Protein AF-A0A7W0YBL4-F1 (afdb_monomer)

Sequence (113 aa):
MSRVAGFVFVFCLTICSALGQTAVKLPEQEQKEKQKKAVAKEQEQIAQQANAEIRGNAAFDDKTLRSQLKEQLTFIAQNGLTAARGDDAAFFLELYYKKRGYAKVEVRYTIVS

Secondary structure (DSSP, 8-state):
--------------------------HHHHHHHHHHHHHHHHHHHHHHHSS----S-SSS-HHHHHHHTHHHHHHHHHH---HHHHHHHHHHHHHHHHTTT-TT---------

Foldseek 3Di:
DDDDDDPPDPPDDDDDPPPDPPPPQDPVNVVVVVVVVVVLVVLLVQLVVAPDDDPPPPPDDPSVLSSQCSVLRSCCSVPNDDPVSQVVSQVSSQVVVVVVVVVVDGGDDDDDD

Radius of gyration: 26.53 Å; Cα contacts (8 Å, |Δi|>4): 64; chains: 1; bounding box: 64×63×49 Å

Solvent-accessible surface area (backbone atoms only — not comparable to full-atom values): 7284 Å² total; per-residue (Å²): 141,82,87,86,82,81,84,84,77,85,83,76,87,79,89,75,79,77,66,73,82,76,70,76,73,50,71,67,56,55,51,51,52,52,51,53,50,51,53,53,52,51,33,38,53,44,15,70,67,33,99,73,86,89,77,90,58,85,90,50,60,69,67,62,52,28,58,74,39,13,70,51,34,29,48,31,68,76,72,52,87,46,71,70,59,49,53,51,45,29,50,56,52,35,52,56,42,35,78,72,70,42,75,85,64,79,58,84,87,80,91,83,131

Structure (mmCIF, N/CA/C/O backbone):
data_AF-A0A7W0YBL4-F1
#
_entry.id   AF-A0A7W0YBL4-F1
#
loop_
_atom_site.group_PDB
_atom_site.id
_atom_site.type_symbol
_atom_site.label_atom_id
_atom_site.label_alt_id
_atom_site.label_comp_id
_atom_site.label_asym_id
_atom_site.label_entity_id
_atom_site.label_seq_id
_atom_site.pdbx_PDB_ins_code
_atom_site.Cartn_x
_atom_site.Cartn_y
_atom_site.Cartn_z
_atom_site.occupancy
_atom_site.B_iso_or_equiv
_atom_site.auth_seq_id
_atom_site.auth_comp_id
_atom_site.auth_asym_id
_atom_site.auth_atom_id
_atom_site.pdbx_PDB_model_num
ATOM 1 N N . MET A 1 1 ? 51.346 -45.604 34.270 1.00 45.47 1 MET A N 1
ATOM 2 C CA . MET A 1 1 ? 50.682 -44.354 33.839 1.00 45.47 1 MET A CA 1
ATOM 3 C C . MET A 1 1 ? 49.456 -44.741 33.021 1.00 45.47 1 MET A C 1
ATOM 5 O O . MET A 1 1 ? 49.556 -44.900 31.813 1.00 45.47 1 MET A O 1
ATOM 9 N N . SER A 1 2 ? 48.332 -45.002 33.695 1.00 38.03 2 SER A N 1
ATOM 10 C CA . SER A 1 2 ? 47.095 -45.477 33.059 1.00 38.03 2 SER A CA 1
ATOM 11 C C . SER A 1 2 ? 46.132 -44.315 32.866 1.00 38.03 2 SER A C 1
ATOM 13 O O . SER A 1 2 ? 45.743 -43.667 33.834 1.00 38.03 2 SER A O 1
ATOM 15 N N . ARG A 1 3 ? 45.751 -44.049 31.615 1.00 49.16 3 ARG A N 1
ATOM 16 C CA . ARG A 1 3 ? 44.708 -43.082 31.260 1.00 49.16 3 ARG A CA 1
ATOM 17 C C . ARG A 1 3 ? 43.369 -43.818 31.287 1.00 49.16 3 ARG A C 1
ATOM 19 O O . ARG A 1 3 ? 43.032 -44.503 30.330 1.00 49.16 3 ARG A O 1
ATOM 26 N N . VAL A 1 4 ? 42.637 -43.711 32.392 1.00 45.19 4 VAL A N 1
ATOM 27 C CA . VAL A 1 4 ? 41.223 -44.106 32.463 1.00 45.19 4 VAL A 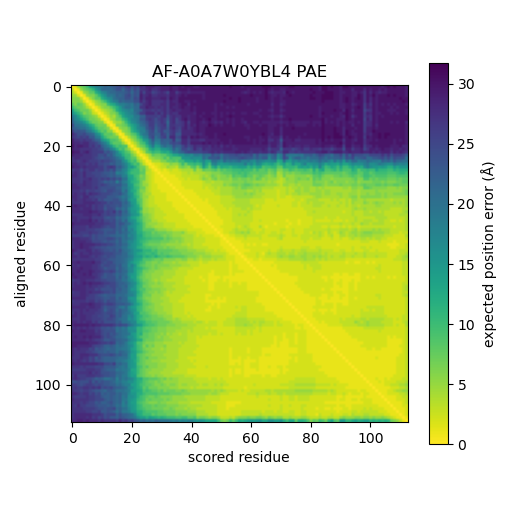CA 1
ATOM 28 C C . VAL A 1 4 ? 40.409 -42.856 32.147 1.00 45.19 4 VAL A C 1
ATOM 30 O O . VAL A 1 4 ? 40.307 -41.954 32.971 1.00 45.19 4 VAL A O 1
ATOM 33 N N . ALA A 1 5 ? 39.892 -42.772 30.925 1.00 52.00 5 ALA A N 1
ATOM 34 C CA . ALA A 1 5 ? 38.943 -41.749 30.508 1.00 52.00 5 ALA A CA 1
ATOM 35 C C . ALA A 1 5 ? 37.690 -42.464 30.005 1.00 52.00 5 ALA A C 1
ATOM 37 O O . ALA A 1 5 ? 37.739 -43.193 29.019 1.00 52.00 5 ALA A O 1
ATOM 38 N N . GLY A 1 6 ? 36.587 -42.291 30.724 1.00 39.41 6 GLY A N 1
ATOM 39 C CA . GLY A 1 6 ? 35.312 -42.914 30.393 1.00 39.41 6 GLY A CA 1
ATOM 40 C C . GLY A 1 6 ? 34.323 -42.799 31.542 1.00 39.41 6 GLY A C 1
ATOM 41 O O . GLY A 1 6 ? 33.793 -43.804 32.000 1.00 39.41 6 GLY A O 1
ATOM 42 N N . PHE A 1 7 ? 34.125 -41.586 32.063 1.00 46.59 7 PHE A N 1
ATOM 43 C CA . PHE A 1 7 ? 33.063 -41.330 33.031 1.00 46.59 7 PHE A CA 1
ATOM 44 C C . PHE A 1 7 ? 31.742 -41.244 32.258 1.00 46.59 7 PHE A C 1
ATOM 46 O O . PHE A 1 7 ? 31.436 -40.240 31.618 1.00 46.59 7 PHE A O 1
ATOM 53 N N . VAL A 1 8 ? 30.992 -42.342 32.266 1.00 49.41 8 VAL A N 1
ATOM 54 C CA . VAL A 1 8 ? 29.590 -42.379 31.851 1.00 49.41 8 VAL A CA 1
ATOM 55 C C . VAL A 1 8 ? 28.805 -41.559 32.873 1.00 49.41 8 VAL A C 1
ATOM 57 O O . VAL A 1 8 ? 28.596 -42.010 33.995 1.00 49.41 8 VAL A O 1
ATOM 60 N N . PHE A 1 9 ? 28.389 -40.347 32.505 1.00 46.53 9 PHE A N 1
ATOM 61 C CA . PHE A 1 9 ? 27.430 -39.571 33.290 1.00 46.53 9 PHE A CA 1
ATOM 62 C C . PHE A 1 9 ? 26.092 -39.555 32.554 1.00 46.53 9 PHE A C 1
ATOM 64 O O . PHE A 1 9 ? 25.790 -38.679 31.748 1.00 46.53 9 PHE A O 1
ATOM 71 N N . VAL A 1 10 ? 25.304 -40.599 32.809 1.00 52.84 10 VAL A N 1
ATOM 72 C CA . VAL A 1 10 ? 23.872 -40.619 32.520 1.00 52.84 10 VAL A CA 1
ATOM 73 C C . VAL A 1 10 ? 23.215 -39.652 33.502 1.00 52.84 10 VAL A C 1
ATOM 75 O O . VAL A 1 10 ? 23.072 -39.974 34.678 1.00 52.84 10 VAL A O 1
ATOM 78 N N . PHE A 1 11 ? 22.821 -38.468 33.030 1.00 45.72 11 PHE A N 1
ATOM 79 C CA . PHE A 1 11 ? 21.900 -37.601 33.763 1.00 45.72 11 PHE A CA 1
ATOM 80 C C . PHE A 1 11 ? 20.501 -37.771 33.172 1.00 45.72 11 PHE A C 1
ATOM 82 O O . PHE A 1 11 ? 20.097 -37.111 32.217 1.00 45.72 11 PHE A O 1
ATOM 89 N N . CYS A 1 12 ? 19.801 -38.762 33.715 1.00 46.25 12 CYS A N 1
ATOM 90 C CA . CYS A 1 12 ? 18.371 -38.947 33.547 1.00 46.25 12 CYS A CA 1
ATOM 91 C C . CYS A 1 12 ? 17.625 -37.972 34.475 1.00 46.25 12 CYS A C 1
ATOM 93 O O . CYS A 1 12 ? 18.078 -37.725 35.589 1.00 46.25 12 CYS A O 1
ATOM 95 N N . LEU A 1 13 ? 16.456 -37.510 34.015 1.00 50.66 13 LEU A N 1
ATOM 96 C CA . LEU A 1 13 ? 15.417 -36.754 34.731 1.00 50.66 13 LEU A CA 1
ATOM 97 C C . LEU A 1 13 ? 15.725 -35.290 35.084 1.00 50.66 13 LEU A C 1
ATOM 99 O O . LEU A 1 13 ? 16.255 -34.980 36.143 1.00 50.66 13 LEU A O 1
ATOM 103 N N . THR A 1 14 ? 15.137 -34.361 34.327 1.00 53.94 14 THR A N 1
ATOM 104 C CA . THR A 1 14 ? 13.846 -33.795 34.764 1.00 53.94 14 THR A CA 1
ATOM 105 C C . THR A 1 14 ? 13.138 -33.069 33.625 1.00 53.94 14 THR A C 1
ATOM 107 O O . THR A 1 14 ? 13.613 -32.097 33.048 1.00 53.94 14 THR A O 1
ATOM 110 N N . ILE A 1 15 ? 11.956 -33.588 33.320 1.00 53.31 15 ILE A N 1
ATOM 111 C CA . ILE A 1 15 ? 10.906 -32.943 32.551 1.00 53.31 15 ILE A CA 1
ATOM 112 C C . ILE A 1 15 ? 10.524 -31.665 33.301 1.00 53.31 15 ILE A C 1
ATOM 114 O O . ILE A 1 15 ? 10.023 -31.737 34.418 1.00 53.31 15 ILE A O 1
ATOM 118 N N . CYS A 1 16 ? 10.706 -30.508 32.679 1.00 43.69 16 CYS A N 1
ATOM 119 C CA . CYS A 1 16 ? 9.839 -29.375 32.952 1.00 43.69 16 CYS A CA 1
ATOM 120 C C . CYS A 1 16 ? 9.249 -28.947 31.617 1.00 43.69 16 CYS A C 1
ATOM 122 O O . CYS A 1 16 ? 9.721 -28.038 30.937 1.00 43.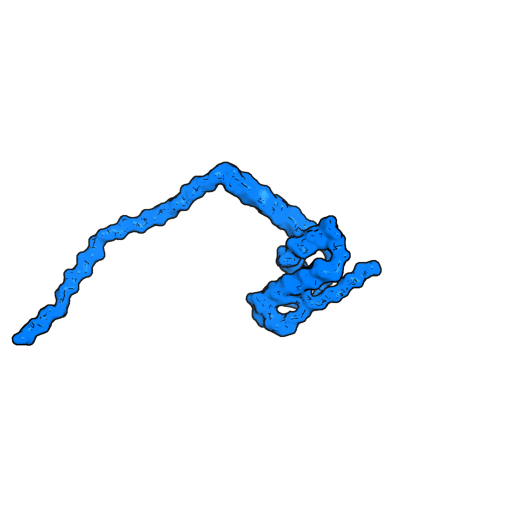69 16 CYS A O 1
ATOM 124 N N . SER A 1 17 ? 8.226 -29.696 31.211 1.00 45.06 17 SER A N 1
ATOM 125 C CA . SER A 1 17 ? 7.194 -29.189 30.331 1.00 45.06 17 SER A CA 1
ATOM 126 C C . SER A 1 17 ? 6.695 -27.890 30.955 1.00 45.06 17 SER A C 1
ATOM 128 O O . SER A 1 17 ? 5.902 -27.914 31.894 1.00 45.06 17 SER A O 1
ATOM 130 N N . ALA A 1 18 ? 7.139 -26.749 30.433 1.00 46.59 18 ALA A N 1
ATOM 131 C CA . ALA A 1 18 ? 6.333 -25.545 30.500 1.00 46.59 18 ALA A CA 1
ATOM 132 C C . ALA A 1 18 ? 5.107 -25.818 29.619 1.00 46.59 18 ALA A C 1
ATOM 134 O O . ALA A 1 18 ? 5.039 -25.419 28.457 1.00 46.59 18 ALA A O 1
ATOM 135 N N . LEU A 1 19 ? 4.181 -26.615 30.168 1.00 44.88 19 LEU A N 1
ATOM 136 C CA . LEU A 1 19 ? 2.797 -26.671 29.747 1.00 44.88 19 LEU A CA 1
ATOM 137 C C . LEU A 1 19 ? 2.385 -25.224 29.563 1.00 44.88 19 LEU A C 1
ATOM 139 O O . LEU A 1 19 ? 2.557 -24.410 30.476 1.00 44.88 19 LEU A O 1
ATOM 143 N N . GLY A 1 20 ? 1.978 -24.921 28.332 1.00 47.53 20 GLY A N 1
ATOM 144 C CA . GLY A 1 20 ? 1.671 -23.579 27.900 1.00 47.53 20 GLY A CA 1
ATOM 145 C C . GLY A 1 20 ? 0.895 -22.868 28.989 1.00 47.53 20 GLY A C 1
ATOM 146 O O . GLY A 1 20 ? -0.117 -23.374 29.477 1.00 47.53 20 GLY A O 1
ATOM 147 N N . GLN A 1 21 ? 1.393 -21.697 29.374 1.00 44.28 21 GLN A N 1
ATOM 148 C CA . GLN A 1 21 ? 0.559 -20.705 30.014 1.00 44.28 21 GLN A CA 1
ATOM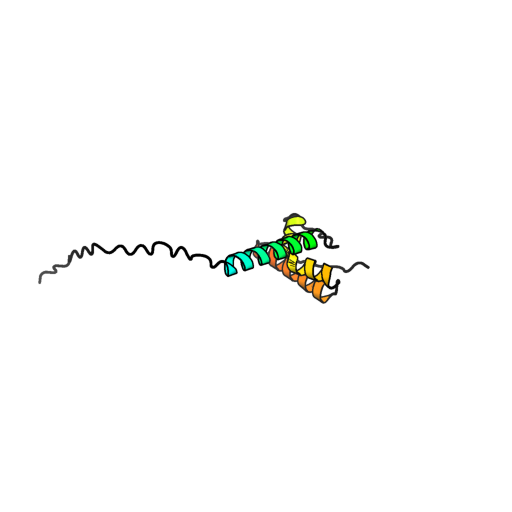 149 C C . GLN A 1 21 ? -0.598 -20.476 29.042 1.00 44.28 21 GLN A C 1
ATOM 151 O O . GLN A 1 21 ? -0.485 -19.710 28.085 1.00 44.28 21 GLN A O 1
ATOM 156 N N . THR A 1 22 ? -1.703 -21.194 29.228 1.00 55.59 22 THR A N 1
ATOM 157 C CA . THR A 1 22 ? -2.983 -20.830 28.647 1.00 55.59 22 THR A CA 1
ATOM 158 C C . THR A 1 22 ? -3.360 -19.550 29.363 1.00 55.59 22 THR A C 1
ATOM 160 O O . THR A 1 22 ? -4.042 -19.569 30.385 1.00 55.59 22 THR A O 1
ATOM 163 N N . ALA A 1 23 ? -2.786 -18.444 28.887 1.00 55.97 23 ALA A N 1
ATOM 164 C CA . ALA A 1 23 ? -3.092 -17.108 29.334 1.00 55.97 23 ALA A CA 1
ATOM 165 C C . ALA A 1 23 ? -4.601 -16.951 29.163 1.00 55.97 23 ALA A C 1
ATOM 167 O O . ALA A 1 23 ? -5.103 -16.873 28.039 1.00 55.97 23 ALA A O 1
ATOM 168 N N . VAL A 1 24 ? -5.324 -17.000 30.281 1.00 62.03 24 VAL A N 1
ATOM 169 C CA . VAL A 1 24 ? -6.746 -16.684 30.331 1.00 62.03 24 VAL A CA 1
ATOM 170 C C . VAL A 1 24 ? -6.843 -15.248 29.834 1.00 62.03 24 VAL A C 1
ATOM 172 O O . VAL A 1 24 ? -6.456 -14.318 30.540 1.00 62.03 24 VAL A O 1
ATOM 175 N N . LYS A 1 25 ? -7.247 -15.070 28.570 1.00 61.09 25 LYS A N 1
ATOM 176 C CA . LYS A 1 25 ? -7.414 -13.742 27.978 1.00 61.09 25 LYS A CA 1
ATOM 177 C C . LYS A 1 25 ? -8.428 -13.000 28.833 1.00 61.09 25 LYS A C 1
ATOM 179 O O . LYS A 1 25 ? -9.574 -13.430 28.944 1.00 61.09 25 LYS A O 1
ATOM 184 N N . LEU A 1 26 ? -7.988 -11.912 29.456 1.00 74.56 26 LEU A N 1
ATOM 185 C CA . LEU A 1 26 ? -8.853 -11.088 30.288 1.00 74.56 26 LEU A CA 1
ATOM 186 C C . LEU A 1 26 ? -10.000 -10.553 29.404 1.00 74.56 26 LEU A C 1
ATOM 188 O O . LEU A 1 26 ? -9.720 -10.148 28.271 1.00 74.56 26 LEU A O 1
ATOM 192 N N . PRO A 1 27 ? -11.262 -10.510 29.872 1.00 77.88 27 PRO A N 1
ATOM 193 C CA . PRO A 1 27 ? -12.397 -10.049 29.063 1.00 77.88 27 PRO A CA 1
ATOM 194 C C . PRO A 1 27 ? -12.161 -8.690 28.379 1.00 77.88 27 PRO A C 1
ATOM 196 O O . PRO A 1 27 ? -12.571 -8.479 27.239 1.00 77.88 27 PRO A O 1
ATOM 199 N N . GLU A 1 28 ? -11.412 -7.793 29.026 1.00 83.31 28 GLU A N 1
ATOM 200 C CA . GLU A 1 28 ? -10.997 -6.502 28.465 1.00 83.31 28 GLU A CA 1
ATOM 201 C C . GLU A 1 28 ? -10.068 -6.637 27.241 1.00 83.31 28 GLU A C 1
ATOM 203 O O . GLU A 1 28 ? -10.202 -5.902 26.261 1.00 83.31 28 GLU A O 1
ATOM 208 N N . GLN A 1 29 ? -9.134 -7.594 27.256 1.00 81.88 29 GLN A N 1
ATOM 209 C CA . GLN A 1 29 ? -8.246 -7.855 26.120 1.00 81.88 29 GLN A CA 1
ATOM 210 C C . GLN A 1 29 ? -9.037 -8.397 24.930 1.00 81.88 29 GLN A C 1
ATOM 212 O O . GLN A 1 29 ? -8.818 -7.969 23.800 1.00 81.88 29 GLN A O 1
ATOM 217 N N . GLU A 1 30 ? -9.995 -9.293 25.168 1.00 82.81 30 GLU A N 1
ATOM 218 C CA . GLU A 1 30 ? -10.858 -9.809 24.105 1.00 82.81 30 GLU A CA 1
ATOM 219 C C . GLU A 1 30 ? -11.689 -8.692 23.456 1.00 82.81 30 GLU A C 1
ATOM 221 O O . GLU A 1 30 ? -11.789 -8.621 22.229 1.00 82.81 30 GLU A O 1
ATOM 226 N N . GLN A 1 31 ? -12.241 -7.784 24.262 1.00 85.88 31 GLN A N 1
ATOM 227 C CA . GLN A 1 31 ? -12.985 -6.626 23.768 1.00 85.88 31 GLN A CA 1
ATOM 228 C C . GLN A 1 31 ? -12.103 -5.673 22.951 1.00 85.88 31 GLN A C 1
ATOM 230 O O . GLN A 1 31 ? -12.493 -5.288 21.848 1.00 85.88 31 GLN A O 1
ATOM 235 N N . LYS A 1 32 ? -10.896 -5.346 23.431 1.00 89.69 32 LYS A N 1
ATOM 236 C CA . LYS A 1 32 ? -9.927 -4.519 22.689 1.00 89.69 32 LYS A CA 1
ATOM 237 C C . LYS A 1 32 ? -9.562 -5.140 21.342 1.00 89.69 32 LYS A C 1
ATOM 239 O O . LYS A 1 32 ? -9.537 -4.448 20.329 1.00 89.69 32 LYS A O 1
ATOM 244 N N . GLU A 1 33 ? -9.330 -6.448 21.300 1.00 90.62 33 GLU A N 1
ATOM 245 C CA . GLU A 1 33 ? -9.034 -7.156 20.052 1.00 90.62 33 GLU A CA 1
ATOM 246 C C . GLU A 1 33 ? -10.223 -7.146 19.081 1.00 90.62 33 GLU A C 1
ATOM 248 O O . GLU A 1 33 ? -10.037 -6.947 17.880 1.00 90.62 33 GLU A O 1
ATOM 253 N N . LYS A 1 34 ? -11.458 -7.301 19.577 1.00 90.88 34 LYS A N 1
ATOM 254 C CA . LYS A 1 34 ? -12.672 -7.171 18.751 1.00 90.88 34 LYS A CA 1
ATOM 255 C C . LYS A 1 34 ? -12.806 -5.767 18.158 1.00 90.88 34 LYS A C 1
ATOM 257 O O . LYS A 1 34 ? -13.064 -5.648 16.963 1.00 90.88 34 LYS A O 1
ATOM 262 N N . GLN A 1 35 ? -12.574 -4.726 18.957 1.00 91.12 35 GLN A N 1
ATOM 263 C CA . GLN A 1 35 ? -12.621 -3.335 18.496 1.00 91.12 35 GLN A CA 1
ATOM 264 C C . GLN A 1 35 ? -11.557 -3.058 17.429 1.00 91.12 35 GLN A C 1
ATOM 266 O O . GLN A 1 35 ? -11.889 -2.576 16.351 1.00 91.12 35 GLN A O 1
ATOM 271 N N . LYS A 1 36 ? -10.297 -3.449 17.667 1.00 91.94 36 LYS A N 1
ATOM 272 C CA . LYS A 1 36 ? -9.216 -3.301 16.674 1.00 91.94 36 LYS A CA 1
ATOM 273 C C . LYS A 1 36 ? -9.551 -3.989 15.352 1.00 91.94 36 LYS A C 1
ATOM 275 O O . LYS A 1 36 ? -9.309 -3.428 14.289 1.00 91.94 36 LYS A O 1
ATOM 280 N N . LYS A 1 37 ? -10.121 -5.196 15.405 1.00 92.25 37 LYS A N 1
ATOM 281 C CA . LYS A 1 37 ? -10.540 -5.935 14.205 1.00 92.25 37 LYS A CA 1
ATOM 282 C C . LYS A 1 37 ? -11.672 -5.236 13.459 1.00 92.25 37 LYS A C 1
ATOM 284 O O . LYS A 1 37 ? -11.651 -5.225 12.232 1.00 92.25 37 LYS A O 1
ATOM 289 N N . ALA A 1 38 ? -12.641 -4.670 14.178 1.00 93.00 38 ALA A N 1
ATOM 290 C CA . ALA A 1 38 ? -13.727 -3.907 13.573 1.00 93.00 38 ALA A CA 1
ATOM 291 C C . ALA A 1 38 ? -13.189 -2.665 12.850 1.00 93.00 38 ALA A C 1
ATOM 293 O O . ALA A 1 38 ? -13.462 -2.499 11.665 1.00 93.00 38 ALA A O 1
ATOM 294 N N . VAL A 1 39 ? -12.329 -1.887 13.517 1.00 91.31 39 VAL A N 1
ATOM 295 C CA . VAL A 1 39 ? -11.670 -0.710 12.926 1.00 91.31 39 VAL A CA 1
ATOM 296 C C . VAL A 1 39 ? -10.841 -1.102 11.704 1.00 91.31 39 VAL A C 1
ATOM 298 O O . VAL A 1 39 ? -10.975 -0.496 10.648 1.00 91.31 39 VAL A O 1
ATOM 301 N N . ALA A 1 40 ? -10.033 -2.160 11.796 1.00 92.25 40 ALA A N 1
ATOM 302 C CA . ALA A 1 40 ? -9.227 -2.620 10.668 1.00 92.25 40 ALA A CA 1
ATOM 303 C C . ALA A 1 40 ? -10.083 -3.068 9.472 1.00 92.25 40 ALA A C 1
ATOM 305 O O . ALA A 1 40 ? -9.679 -2.872 8.329 1.00 92.25 40 ALA A O 1
ATOM 306 N N . LYS A 1 41 ? -11.254 -3.671 9.719 1.00 93.62 41 LYS A N 1
ATOM 307 C CA . LYS A 1 41 ? -12.195 -4.074 8.666 1.00 93.62 41 LYS A CA 1
ATOM 308 C C . LYS A 1 41 ? -12.854 -2.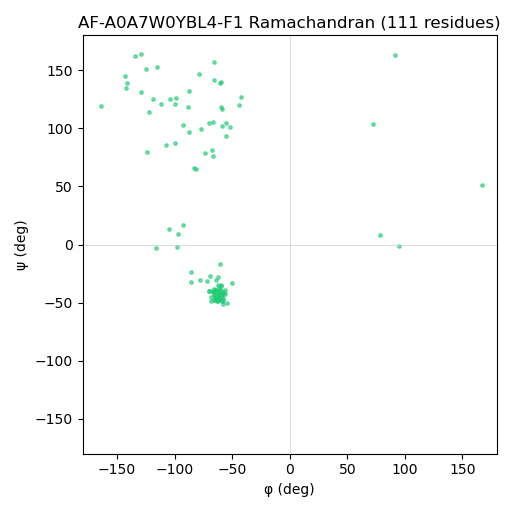864 8.008 1.00 93.62 41 LYS A C 1
ATOM 310 O O . LYS A 1 41 ? -13.031 -2.866 6.796 1.00 93.62 41 LYS A O 1
ATOM 315 N N . GLU A 1 42 ? -13.214 -1.856 8.789 1.00 93.62 42 GLU A N 1
ATOM 316 C CA . GLU A 1 42 ? -13.769 -0.605 8.272 1.00 93.62 42 GLU A CA 1
ATOM 317 C C . GLU A 1 42 ? -12.737 0.146 7.421 1.00 93.62 42 GLU A C 1
ATOM 319 O O . GLU A 1 42 ? -13.021 0.494 6.279 1.00 93.62 42 GLU A O 1
ATOM 324 N N . GLN A 1 43 ? -11.505 0.290 7.918 1.00 93.50 43 GLN A N 1
ATOM 325 C CA . GLN A 1 43 ? -10.388 0.870 7.163 1.00 93.50 43 GLN A CA 1
ATOM 326 C C . GLN A 1 43 ? -10.128 0.115 5.857 1.00 93.50 43 GLN A C 1
ATOM 328 O O . GLN A 1 43 ? -9.924 0.720 4.810 1.00 93.50 43 GLN A O 1
ATOM 333 N N . GLU A 1 44 ? -10.178 -1.217 5.893 1.00 93.88 44 GLU A N 1
ATOM 334 C CA . GLU A 1 44 ? -10.062 -2.035 4.690 1.00 93.88 44 GLU A CA 1
ATOM 335 C C . GLU A 1 44 ? -11.161 -1.679 3.680 1.00 93.88 44 GLU A C 1
ATOM 337 O O . GLU A 1 44 ? -10.868 -1.408 2.523 1.00 93.88 44 GLU A O 1
ATOM 342 N N . GLN A 1 45 ? -12.423 -1.607 4.108 1.00 95.06 45 GLN A N 1
ATOM 343 C CA . GLN A 1 45 ? -13.536 -1.253 3.222 1.00 95.06 45 GLN A CA 1
ATOM 344 C C . GLN A 1 45 ? -13.382 0.147 2.617 1.00 95.06 45 GLN A C 1
ATOM 346 O O . GLN A 1 45 ? -13.567 0.304 1.410 1.00 95.06 45 GLN A O 1
ATOM 351 N N . ILE A 1 46 ? -13.000 1.136 3.428 1.00 94.31 46 ILE A N 1
ATOM 352 C CA . ILE A 1 46 ? -12.771 2.510 2.964 1.00 94.31 46 ILE A CA 1
ATOM 353 C C . ILE A 1 46 ? -11.633 2.540 1.941 1.00 94.31 46 ILE A C 1
ATOM 355 O O . ILE A 1 46 ? -11.784 3.121 0.871 1.00 94.31 46 ILE A O 1
ATOM 359 N N . ALA A 1 47 ? -10.514 1.871 2.221 1.00 94.31 47 ALA A N 1
ATOM 360 C CA . ALA A 1 47 ? -9.375 1.814 1.312 1.00 94.31 47 ALA A CA 1
ATOM 361 C C . ALA A 1 47 ? -9.717 1.163 -0.036 1.00 94.31 47 ALA A C 1
ATOM 363 O O . ALA A 1 47 ? -9.288 1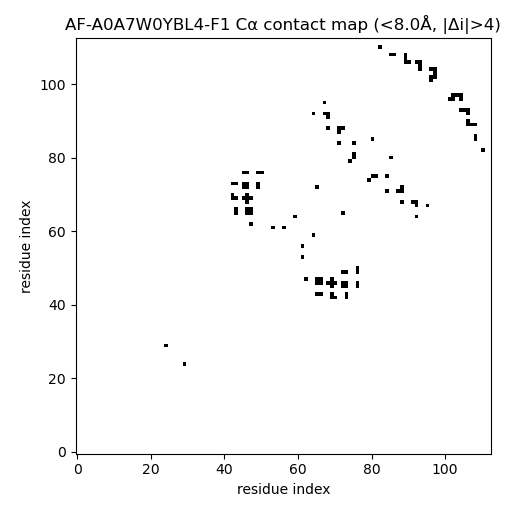.641 -1.091 1.00 94.31 47 ALA A O 1
ATOM 364 N N . GLN A 1 48 ? -10.533 0.105 -0.019 1.00 95.25 48 GLN A N 1
ATOM 365 C CA . GLN A 1 48 ? -11.009 -0.544 -1.243 1.00 95.25 48 GLN A CA 1
ATOM 366 C C . GLN A 1 48 ? -11.882 0.390 -2.097 1.00 95.25 48 GLN A C 1
ATOM 368 O O . GLN A 1 48 ? -11.87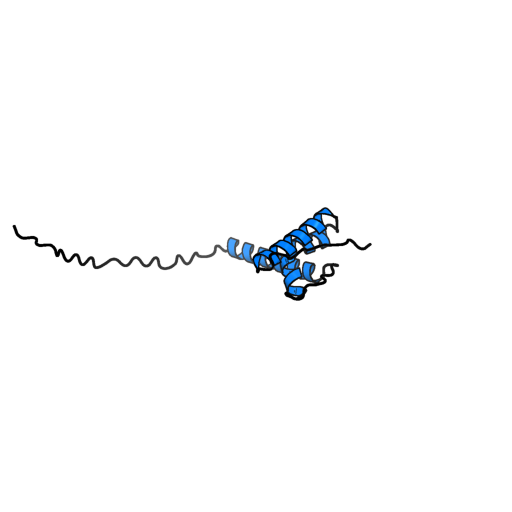3 0.281 -3.318 1.00 95.25 48 GLN A O 1
ATOM 373 N N . GLN A 1 49 ? -12.601 1.325 -1.471 1.00 93.75 49 GLN A N 1
ATOM 374 C CA . GLN A 1 49 ? -13.494 2.280 -2.140 1.00 93.75 49 GLN A CA 1
ATOM 375 C C . GLN A 1 49 ? -12.860 3.661 -2.372 1.00 93.75 49 GLN A C 1
ATOM 377 O O . GLN A 1 49 ? -13.498 4.535 -2.958 1.00 93.75 49 GLN A O 1
ATOM 382 N N . ALA A 1 50 ? -11.622 3.879 -1.922 1.00 92.69 50 ALA A N 1
ATOM 383 C CA . ALA A 1 50 ? -10.949 5.163 -2.051 1.00 92.69 50 ALA A CA 1
ATOM 384 C C . ALA A 1 50 ? -10.805 5.570 -3.527 1.00 92.69 50 ALA A C 1
ATOM 386 O O . ALA A 1 50 ? -10.476 4.741 -4.384 1.00 92.69 50 ALA A O 1
ATOM 387 N N . ASN A 1 51 ? -11.007 6.861 -3.808 1.00 92.44 51 ASN A N 1
ATOM 388 C CA . ASN A 1 51 ? -10.825 7.446 -5.134 1.00 92.44 51 ASN A CA 1
ATOM 389 C C . ASN A 1 51 ? -9.323 7.559 -5.458 1.00 92.44 51 ASN A C 1
ATOM 391 O O . ASN A 1 51 ? -8.694 8.597 -5.286 1.00 92.44 51 ASN A O 1
ATOM 395 N N . ALA A 1 52 ? -8.742 6.429 -5.838 1.00 92.31 52 ALA A N 1
ATOM 396 C CA . ALA A 1 52 ? -7.363 6.273 -6.268 1.00 92.31 52 ALA A CA 1
ATOM 397 C C . ALA A 1 52 ? -7.341 5.237 -7.391 1.00 92.31 52 ALA A C 1
ATOM 399 O O . ALA A 1 52 ? -8.112 4.281 -7.353 1.00 92.31 52 ALA A O 1
ATOM 400 N N . GLU A 1 53 ? -6.467 5.399 -8.377 1.00 95.00 53 GLU A N 1
ATOM 401 C CA . GLU A 1 53 ? -6.279 4.425 -9.450 1.00 95.00 53 GLU A CA 1
ATOM 402 C C . GLU A 1 53 ? -4.841 3.911 -9.408 1.00 95.00 53 GLU A C 1
ATOM 404 O O . GLU A 1 53 ? -3.894 4.698 -9.448 1.00 95.00 53 GLU A O 1
ATOM 409 N N . ILE A 1 54 ? -4.669 2.590 -9.329 1.00 96.38 54 ILE A N 1
ATOM 410 C CA . ILE A 1 54 ? -3.352 1.955 -9.389 1.00 96.38 54 ILE A CA 1
ATOM 411 C C . ILE A 1 54 ? -3.138 1.441 -10.811 1.00 96.38 54 ILE A C 1
ATOM 413 O O . ILE A 1 54 ? -3.966 0.715 -11.357 1.00 96.38 54 ILE A O 1
ATOM 417 N N . ARG A 1 55 ? -2.018 1.837 -11.423 1.00 96.31 55 ARG A N 1
ATOM 418 C CA . ARG A 1 55 ? -1.630 1.444 -12.784 1.00 96.31 55 ARG A CA 1
ATOM 419 C C . ARG A 1 55 ? -0.241 0.809 -12.781 1.00 96.31 55 ARG A C 1
ATOM 421 O O . ARG A 1 55 ? 0.604 1.152 -11.960 1.00 96.31 55 ARG A O 1
ATOM 428 N N . GLY A 1 56 ? 0.010 -0.095 -13.731 1.00 95.81 56 GLY A N 1
ATOM 429 C CA . GLY A 1 56 ? 1.312 -0.766 -13.893 1.00 95.81 56 GLY A CA 1
ATOM 430 C C . GLY A 1 56 ? 1.573 -1.919 -12.912 1.00 95.81 56 GLY A C 1
ATOM 431 O O . GLY A 1 56 ? 2.669 -2.475 -12.884 1.00 95.81 56 GLY A O 1
ATOM 432 N N . ASN A 1 57 ? 0.574 -2.316 -12.126 1.00 95.94 57 ASN A N 1
ATOM 433 C CA . ASN A 1 57 ? 0.654 -3.367 -11.115 1.00 95.94 57 ASN A CA 1
ATOM 434 C C . ASN A 1 57 ? 0.476 -4.784 -11.697 1.00 95.94 57 ASN A C 1
ATOM 436 O O . ASN A 1 57 ? -0.481 -5.484 -11.390 1.00 95.94 57 ASN A O 1
ATOM 440 N N . ALA A 1 58 ? 1.417 -5.244 -12.524 1.00 94.25 58 ALA A N 1
ATOM 441 C CA . ALA A 1 58 ? 1.343 -6.592 -13.108 1.00 94.25 58 ALA A CA 1
ATOM 442 C C . ALA A 1 58 ? 1.559 -7.727 -12.082 1.00 94.25 58 ALA A C 1
ATOM 444 O O . ALA A 1 58 ? 1.074 -8.838 -12.272 1.00 94.25 58 ALA A O 1
ATOM 445 N N . ALA A 1 59 ? 2.304 -7.459 -11.005 1.00 96.25 59 ALA A N 1
ATOM 446 C CA . ALA A 1 59 ? 2.694 -8.472 -10.021 1.00 96.25 59 ALA A CA 1
ATOM 447 C C . ALA A 1 59 ? 1.650 -8.723 -8.919 1.00 96.25 59 ALA A C 1
ATOM 449 O O . ALA A 1 59 ? 1.669 -9.782 -8.294 1.00 96.25 59 ALA A O 1
ATOM 450 N N . PHE A 1 60 ? 0.777 -7.750 -8.650 1.00 97.56 60 PHE A N 1
ATOM 451 C CA . PHE A 1 60 ? -0.226 -7.819 -7.588 1.00 97.56 60 PHE A CA 1
ATOM 452 C C . PHE A 1 60 ? -1.525 -7.180 -8.064 1.00 97.56 60 PHE A C 1
ATOM 454 O O . PHE A 1 60 ? -1.509 -6.112 -8.677 1.00 97.56 60 PHE A O 1
ATOM 461 N N . ASP A 1 61 ? -2.650 -7.806 -7.736 1.00 97.00 61 ASP A N 1
ATOM 462 C CA . ASP A 1 61 ? -3.957 -7.225 -8.018 1.00 97.00 61 ASP A CA 1
ATOM 463 C C . ASP A 1 61 ? -4.210 -5.935 -7.216 1.00 97.00 61 ASP A C 1
ATOM 465 O O . ASP A 1 61 ? -3.608 -5.682 -6.168 1.00 97.00 61 ASP A O 1
ATOM 469 N N . ASP A 1 62 ? -5.114 -5.103 -7.738 1.00 96.50 62 ASP A N 1
ATOM 470 C CA . ASP A 1 62 ? -5.453 -3.797 -7.161 1.00 96.50 62 ASP A CA 1
ATOM 471 C C . ASP A 1 62 ? -5.946 -3.928 -5.713 1.00 96.50 62 ASP A C 1
ATOM 473 O O . ASP A 1 62 ? -5.515 -3.193 -4.825 1.00 96.50 62 ASP A O 1
ATOM 477 N N . LYS A 1 63 ? -6.769 -4.947 -5.445 1.00 96.44 63 LYS A N 1
ATOM 478 C CA . LYS A 1 63 ? -7.315 -5.221 -4.115 1.00 96.44 63 LYS A CA 1
ATOM 479 C C . LYS A 1 63 ? -6.208 -5.430 -3.083 1.00 96.44 63 LYS A C 1
ATOM 481 O O . LYS A 1 63 ? -6.253 -4.829 -2.012 1.00 96.44 63 LYS A O 1
ATOM 486 N N . THR A 1 64 ? -5.215 -6.251 -3.407 1.00 97.25 64 THR A N 1
ATOM 487 C CA . THR A 1 64 ? -4.067 -6.559 -2.549 1.00 97.25 64 THR A CA 1
ATOM 488 C C . THR A 1 64 ? -3.257 -5.305 -2.254 1.00 97.25 64 THR A C 1
ATOM 490 O O . THR A 1 64 ? -2.837 -5.094 -1.115 1.00 97.25 64 THR A O 1
ATOM 493 N N . LEU A 1 65 ? -3.049 -4.452 -3.257 1.00 98.00 65 LEU A N 1
ATOM 494 C CA . LEU A 1 65 ? -2.303 -3.210 -3.076 1.00 98.00 65 LEU A CA 1
ATOM 495 C C . LEU A 1 65 ? -3.082 -2.198 -2.229 1.00 98.00 65 LEU A C 1
ATOM 497 O O . LEU A 1 65 ? -2.505 -1.600 -1.323 1.00 98.00 65 LEU A O 1
ATOM 501 N N . ARG A 1 66 ? -4.397 -2.078 -2.428 1.00 97.50 66 ARG A N 1
ATOM 502 C CA . ARG A 1 66 ? -5.267 -1.252 -1.578 1.00 97.50 66 ARG A CA 1
ATOM 503 C C . ARG A 1 66 ? -5.304 -1.727 -0.130 1.00 97.50 66 ARG A C 1
ATOM 505 O O . ARG A 1 66 ? -5.231 -0.894 0.766 1.00 97.50 66 ARG A O 1
ATOM 512 N N . SER A 1 67 ? -5.330 -3.040 0.111 1.00 96.44 67 SER A N 1
ATOM 513 C CA . SER A 1 67 ? -5.227 -3.604 1.467 1.00 96.44 67 SER A CA 1
ATOM 514 C C . SER A 1 67 ? -3.922 -3.213 2.156 1.00 96.44 67 SER A C 1
ATOM 516 O O . SER A 1 67 ? -3.873 -3.006 3.368 1.00 96.44 67 SER A O 1
ATOM 518 N N . GLN A 1 68 ? -2.836 -3.126 1.390 1.00 96.94 68 GLN A N 1
ATOM 519 C CA . GLN A 1 68 ? -1.520 -2.763 1.915 1.00 96.94 68 GLN A CA 1
ATOM 520 C C . GLN A 1 68 ? -1.378 -1.273 2.167 1.00 96.94 68 GLN A C 1
ATOM 522 O O . GLN A 1 68 ? -0.692 -0.880 3.104 1.00 96.94 68 GLN A O 1
ATOM 527 N N . LEU A 1 69 ? -2.082 -0.464 1.384 1.00 97.19 69 LEU A N 1
ATOM 528 C CA . LEU A 1 69 ? -2.170 0.978 1.563 1.00 97.19 69 LEU A CA 1
ATOM 529 C C . LEU A 1 69 ? -3.369 1.402 2.414 1.00 97.19 69 LEU A C 1
ATOM 531 O O . LEU A 1 69 ? -3.765 2.565 2.370 1.00 97.19 69 LEU A O 1
ATOM 535 N N . LYS A 1 70 ? -3.989 0.489 3.173 1.00 96.88 70 LYS A N 1
ATOM 536 C CA . LYS A 1 70 ? -5.274 0.778 3.824 1.00 96.88 70 LYS A CA 1
ATOM 537 C C . LYS A 1 70 ? -5.221 1.959 4.784 1.00 96.88 70 LYS A C 1
ATOM 539 O O . LYS A 1 70 ? -6.186 2.712 4.873 1.00 96.88 70 LYS A O 1
ATOM 544 N N . GLU A 1 71 ? -4.100 2.139 5.474 1.00 96.19 71 GLU A N 1
ATOM 545 C CA . GLU A 1 71 ? -3.907 3.251 6.402 1.00 96.19 71 GLU A CA 1
ATOM 546 C C . GLU A 1 71 ? -3.825 4.573 5.633 1.00 96.19 71 GLU A C 1
ATOM 548 O O . GLU A 1 71 ? -4.565 5.508 5.934 1.00 96.19 71 GLU A O 1
ATOM 553 N N . GLN A 1 72 ? -3.006 4.621 4.580 1.00 97.50 72 GLN A N 1
ATOM 554 C CA . GLN A 1 72 ? -2.795 5.804 3.748 1.00 97.50 72 GLN A CA 1
ATOM 555 C C . GLN A 1 72 ? -4.077 6.179 2.992 1.00 97.50 72 GLN A C 1
ATOM 557 O O . GLN A 1 72 ? -4.508 7.328 3.039 1.00 97.50 72 GLN A O 1
ATOM 562 N N . LEU A 1 73 ? -4.733 5.209 2.348 1.00 97.19 73 LEU A N 1
ATOM 563 C CA . LEU A 1 73 ? -5.959 5.428 1.579 1.00 97.19 73 LEU A CA 1
ATOM 564 C C . LEU A 1 73 ? -7.142 5.812 2.469 1.00 97.19 73 LEU A C 1
ATOM 566 O O . LEU A 1 73 ? -7.896 6.711 2.104 1.00 97.19 73 LEU A O 1
ATOM 570 N N . THR A 1 74 ? -7.289 5.199 3.649 1.00 97.25 74 THR A N 1
ATOM 571 C CA . THR A 1 74 ? -8.331 5.615 4.603 1.00 97.25 74 THR A CA 1
ATOM 572 C C . THR A 1 74 ? -8.077 7.030 5.100 1.00 97.25 74 THR A C 1
ATOM 574 O O . THR A 1 74 ? -8.998 7.844 5.147 1.00 97.25 74 THR A O 1
ATOM 577 N N . PHE A 1 75 ? -6.826 7.355 5.429 1.00 95.88 75 PHE A N 1
ATOM 578 C CA . PHE A 1 75 ? -6.480 8.688 5.897 1.00 95.88 75 PHE A CA 1
ATOM 579 C C . PHE A 1 75 ?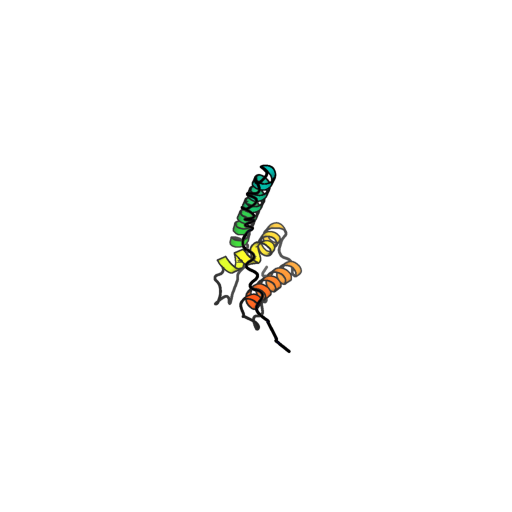 -6.726 9.752 4.821 1.00 95.88 75 PHE A C 1
ATOM 581 O O . PHE A 1 75 ? -7.289 10.801 5.130 1.00 95.88 75 PHE A O 1
ATOM 588 N N . ILE A 1 76 ? -6.375 9.472 3.562 1.00 95.62 76 ILE A N 1
ATOM 589 C CA . ILE A 1 76 ? -6.685 10.336 2.414 1.00 95.62 76 ILE A CA 1
ATOM 590 C C . ILE A 1 76 ? -8.199 10.485 2.240 1.00 95.62 76 ILE A C 1
ATOM 592 O O . ILE A 1 76 ? -8.681 11.605 2.093 1.00 95.62 76 ILE A O 1
ATOM 596 N N . ALA A 1 77 ? -8.960 9.389 2.303 1.00 95.19 77 ALA A N 1
ATOM 597 C CA . ALA A 1 77 ? -10.414 9.426 2.157 1.00 95.19 77 ALA A CA 1
ATOM 598 C C . ALA A 1 77 ? -11.094 10.272 3.248 1.00 95.19 77 ALA A C 1
ATOM 600 O O . ALA A 1 77 ? -12.063 10.971 2.971 1.00 95.19 77 ALA A O 1
ATOM 601 N N . GLN A 1 78 ? -10.574 10.237 4.477 1.00 95.06 78 GLN A N 1
ATOM 602 C CA . GLN A 1 78 ? -11.148 10.957 5.617 1.00 95.06 78 GLN A CA 1
ATOM 603 C C . GLN A 1 78 ? -10.677 12.412 5.726 1.00 95.06 78 GLN A C 1
ATOM 605 O O . GLN A 1 78 ? -11.429 13.262 6.194 1.00 95.06 78 GLN A O 1
ATOM 610 N N . ASN A 1 79 ? -9.440 12.713 5.321 1.00 95.19 79 ASN A N 1
ATOM 611 C CA . ASN A 1 79 ? -8.801 14.009 5.586 1.00 95.19 79 ASN A CA 1
ATOM 612 C C . ASN A 1 79 ? -8.481 14.809 4.315 1.00 95.19 79 ASN A C 1
ATOM 614 O O . ASN A 1 79 ? -7.961 15.924 4.411 1.00 95.19 79 ASN A O 1
ATOM 618 N N . GLY A 1 80 ? -8.741 14.245 3.136 1.00 94.19 80 GLY A N 1
ATOM 619 C CA . GLY A 1 80 ? -8.432 14.821 1.830 1.00 94.19 80 GLY A CA 1
ATOM 620 C C . GLY A 1 80 ? -7.060 14.418 1.281 1.00 94.19 80 GLY A C 1
ATOM 621 O O . GLY A 1 80 ? -6.164 13.972 2.004 1.00 94.19 80 GLY A O 1
ATOM 622 N N . LEU A 1 81 ? -6.874 14.608 -0.022 1.00 95.06 81 LEU A N 1
ATOM 623 C CA . LEU A 1 81 ? -5.605 14.360 -0.702 1.00 95.06 81 LEU A CA 1
ATOM 624 C C . LEU A 1 81 ? -4.703 15.601 -0.641 1.00 95.06 81 LEU A C 1
ATOM 626 O O . LEU A 1 81 ? -5.135 16.712 -0.935 1.00 95.06 81 LEU A O 1
ATOM 630 N N . THR A 1 82 ? -3.438 15.402 -0.272 1.00 96.00 82 THR A N 1
ATOM 631 C CA . THR A 1 82 ? -2.367 16.408 -0.344 1.00 96.00 82 THR A CA 1
ATOM 632 C C . THR A 1 82 ? -1.124 15.769 -0.954 1.00 96.00 82 THR A C 1
ATOM 634 O O . THR A 1 82 ? -1.012 14.543 -0.952 1.00 96.00 82 THR A O 1
ATOM 637 N N . ALA A 1 83 ? -0.176 16.581 -1.436 1.00 96.62 83 ALA A N 1
ATOM 638 C CA . ALA A 1 83 ? 1.094 16.076 -1.967 1.00 96.62 83 ALA A CA 1
ATOM 639 C C . ALA A 1 83 ? 1.816 15.171 -0.952 1.00 96.62 83 ALA A C 1
ATOM 641 O O . ALA A 1 83 ? 2.073 14.016 -1.255 1.00 96.62 83 ALA A O 1
ATOM 642 N N . ALA A 1 84 ? 1.981 15.623 0.296 1.00 97.00 84 ALA A N 1
ATOM 643 C CA . ALA A 1 84 ? 2.626 14.826 1.346 1.00 97.00 84 ALA A CA 1
ATOM 644 C C . ALA A 1 84 ? 1.952 13.458 1.579 1.00 97.00 84 ALA A C 1
ATOM 646 O O . ALA A 1 84 ? 2.626 12.449 1.741 1.00 97.00 84 ALA A O 1
ATOM 647 N N . ARG A 1 85 ? 0.613 13.392 1.537 1.00 96.12 85 ARG A N 1
ATOM 648 C CA . ARG A 1 85 ? -0.115 12.116 1.676 1.00 96.12 85 ARG A CA 1
ATOM 649 C C . ARG A 1 85 ? 0.040 11.222 0.442 1.00 96.12 85 ARG A C 1
ATOM 651 O O . ARG A 1 85 ? 0.023 9.999 0.568 1.00 96.12 85 ARG A O 1
ATOM 658 N N . GLY A 1 86 ? 0.176 11.821 -0.742 1.00 96.75 86 GLY A N 1
ATOM 659 C CA . GLY A 1 86 ? 0.530 11.114 -1.972 1.00 96.75 86 GLY A CA 1
ATOM 660 C C . GLY A 1 86 ? 1.947 10.542 -1.917 1.00 96.75 86 GLY A C 1
ATOM 661 O O . GLY A 1 86 ? 2.136 9.373 -2.253 1.00 96.75 86 GLY A O 1
ATOM 662 N N . ASP A 1 87 ? 2.909 11.326 -1.417 1.00 97.94 87 ASP A N 1
ATOM 663 C CA . ASP A 1 87 ? 4.292 10.895 -1.186 1.00 97.94 87 ASP A CA 1
ATOM 664 C C . ASP A 1 87 ? 4.331 9.696 -0.228 1.00 97.94 87 ASP A C 1
ATOM 666 O O . ASP A 1 87 ? 4.963 8.684 -0.538 1.00 97.94 87 ASP A O 1
ATOM 670 N N . ASP A 1 88 ? 3.588 9.760 0.883 1.00 97.44 88 ASP A N 1
ATOM 671 C CA . ASP A 1 88 ? 3.467 8.652 1.835 1.00 97.44 88 ASP A CA 1
ATOM 672 C C . ASP A 1 88 ? 2.921 7.388 1.152 1.00 97.44 88 ASP A C 1
ATOM 674 O O . ASP A 1 88 ? 3.520 6.313 1.240 1.00 97.44 88 ASP A O 1
ATOM 678 N N . ALA A 1 89 ? 1.799 7.495 0.432 1.00 97.62 89 ALA A N 1
ATOM 679 C CA . ALA A 1 89 ? 1.192 6.356 -0.256 1.00 97.62 89 ALA A CA 1
ATOM 680 C C . ALA A 1 89 ? 2.144 5.722 -1.285 1.00 97.62 89 ALA A C 1
ATOM 682 O O . ALA A 1 89 ? 2.281 4.495 -1.329 1.00 97.62 89 ALA A O 1
ATOM 683 N N . ALA A 1 90 ? 2.838 6.544 -2.077 1.00 98.00 90 ALA A N 1
ATOM 684 C CA . ALA A 1 90 ? 3.815 6.078 -3.053 1.00 98.00 90 ALA A CA 1
ATOM 685 C C . ALA A 1 90 ? 5.004 5.378 -2.378 1.00 98.00 90 ALA A C 1
ATOM 687 O O . ALA A 1 90 ? 5.366 4.264 -2.766 1.00 98.00 90 ALA A O 1
ATOM 688 N N . PHE A 1 91 ? 5.555 5.976 -1.318 1.00 97.94 91 PHE A N 1
ATOM 689 C CA . PHE A 1 91 ? 6.668 5.418 -0.555 1.00 97.94 91 PHE A CA 1
ATOM 690 C C . PHE A 1 91 ? 6.334 4.045 0.044 1.00 97.94 91 PHE A C 1
ATOM 692 O O . PHE A 1 91 ? 7.102 3.089 -0.110 1.00 97.94 91 PHE A O 1
ATOM 699 N N . PHE A 1 92 ? 5.177 3.910 0.701 1.00 97.88 92 PHE A N 1
ATOM 700 C CA . PHE A 1 92 ? 4.769 2.639 1.306 1.00 97.88 92 PHE A CA 1
ATOM 701 C C . PHE A 1 92 ? 4.521 1.552 0.257 1.00 97.88 92 P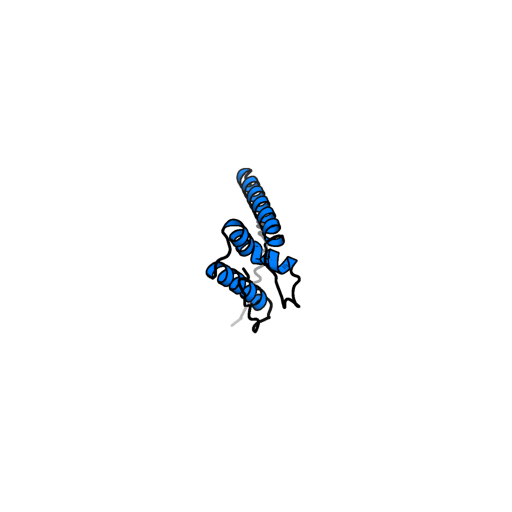HE A C 1
ATOM 703 O O . PHE A 1 92 ? 4.906 0.397 0.475 1.00 97.88 92 PHE A O 1
ATOM 710 N N . LEU A 1 93 ? 3.942 1.910 -0.893 1.00 98.06 93 LEU A N 1
ATOM 711 C CA . LEU A 1 93 ? 3.756 0.969 -1.993 1.00 98.06 93 LEU A CA 1
ATOM 712 C C . LEU A 1 93 ? 5.105 0.507 -2.549 1.00 98.06 93 LEU A C 1
ATOM 714 O O . LEU A 1 93 ? 5.332 -0.690 -2.719 1.00 98.06 93 LEU A O 1
ATOM 718 N N . GLU A 1 94 ? 6.039 1.428 -2.770 1.00 98.31 94 GLU A N 1
ATOM 719 C CA . GLU A 1 94 ? 7.373 1.093 -3.262 1.00 98.31 94 GLU A CA 1
ATOM 720 C C . GLU A 1 94 ? 8.111 0.160 -2.293 1.00 98.31 94 GLU A C 1
ATOM 722 O O . GLU A 1 94 ? 8.645 -0.881 -2.693 1.00 98.31 94 GLU A O 1
ATOM 727 N N . LEU A 1 95 ? 8.076 0.472 -0.995 1.00 98.19 95 LEU A N 1
ATOM 728 C CA . LEU A 1 95 ? 8.667 -0.361 0.048 1.00 98.19 95 LEU A CA 1
ATOM 729 C C . LEU A 1 95 ? 8.043 -1.764 0.080 1.00 98.19 95 LEU A C 1
ATOM 731 O O . LEU A 1 95 ? 8.753 -2.758 0.263 1.00 98.19 95 LEU A O 1
ATOM 735 N N . TYR A 1 96 ? 6.726 -1.863 -0.115 1.00 97.94 96 TYR A N 1
ATOM 736 C CA . TYR A 1 96 ? 6.008 -3.134 -0.185 1.00 97.94 96 TYR A CA 1
ATOM 737 C C . TYR A 1 96 ? 6.523 -4.029 -1.323 1.00 97.94 96 TYR A C 1
ATOM 739 O O . TYR A 1 96 ? 6.749 -5.228 -1.105 1.00 97.94 96 TYR A O 1
ATOM 747 N N . TYR A 1 97 ? 6.743 -3.457 -2.509 1.00 98.25 97 TYR A N 1
ATOM 748 C CA . TYR A 1 97 ? 7.311 -4.169 -3.654 1.00 98.25 97 TYR A CA 1
ATOM 749 C C . TYR A 1 97 ? 8.783 -4.538 -3.420 1.00 98.25 97 TYR A C 1
ATOM 751 O O . TYR A 1 97 ? 9.170 -5.690 -3.633 1.00 98.25 97 TYR A O 1
ATOM 759 N N . LYS A 1 98 ? 9.606 -3.612 -2.912 1.00 98.06 98 LYS A N 1
ATOM 760 C CA . LYS A 1 98 ? 11.032 -3.868 -2.635 1.00 98.06 98 LYS A CA 1
ATOM 761 C C . LYS A 1 98 ? 11.231 -5.024 -1.656 1.00 98.06 98 LYS A C 1
ATOM 763 O O . LYS A 1 98 ? 12.056 -5.901 -1.907 1.00 98.06 98 LYS A O 1
ATOM 768 N N . LYS A 1 99 ? 10.408 -5.105 -0.603 1.00 97.62 99 LYS A N 1
ATOM 769 C CA . LYS A 1 99 ? 10.405 -6.228 0.358 1.00 97.62 99 LYS A CA 1
ATOM 770 C C . LYS A 1 99 ? 10.096 -7.591 -0.277 1.00 97.62 99 LYS A C 1
ATOM 772 O O . LYS A 1 99 ? 10.376 -8.614 0.337 1.00 97.62 99 LYS A O 1
ATOM 777 N N . ARG A 1 100 ? 9.532 -7.619 -1.487 1.00 97.56 100 ARG A N 1
ATOM 778 C CA . ARG A 1 100 ? 9.191 -8.836 -2.246 1.00 97.56 100 ARG A CA 1
ATOM 779 C C . ARG A 1 100 ? 10.155 -9.124 -3.397 1.00 97.56 100 ARG A C 1
ATOM 781 O O . ARG A 1 100 ? 9.857 -9.958 -4.241 1.00 97.56 100 ARG A O 1
ATOM 788 N N . GLY A 1 101 ? 11.304 -8.449 -3.427 1.00 97.62 101 GLY A N 1
ATOM 789 C CA . GLY A 1 101 ? 12.366 -8.693 -4.405 1.00 97.62 101 GLY A CA 1
ATOM 790 C C . GLY A 1 101 ? 12.321 -7.790 -5.638 1.00 97.62 101 GLY A C 1
ATOM 791 O O . GLY A 1 101 ? 13.227 -7.850 -6.467 1.00 97.62 101 GLY A O 1
ATOM 792 N N . TYR A 1 102 ? 11.338 -6.893 -5.748 1.00 97.88 102 TYR A N 1
ATOM 793 C CA . TYR A 1 102 ? 11.262 -5.915 -6.836 1.00 97.88 102 TYR A CA 1
ATOM 794 C C . TYR A 1 102 ? 12.171 -4.708 -6.545 1.00 97.88 102 TYR A C 1
ATOM 796 O O . TYR A 1 102 ? 11.706 -3.594 -6.332 1.00 97.88 102 TYR A O 1
ATOM 804 N N . ALA A 1 103 ? 13.489 -4.921 -6.496 1.00 96.19 103 ALA A N 1
ATOM 805 C CA . ALA A 1 103 ? 14.453 -3.919 -6.018 1.00 96.19 103 ALA A CA 1
ATOM 806 C C . ALA A 1 103 ? 14.502 -2.625 -6.855 1.00 96.19 103 ALA A C 1
ATOM 808 O O . ALA A 1 103 ? 14.823 -1.563 -6.326 1.00 96.19 103 ALA A O 1
ATOM 809 N N . LYS A 1 104 ? 14.182 -2.716 -8.151 1.00 97.38 104 LYS A N 1
ATOM 810 C CA . LYS A 1 104 ? 14.205 -1.597 -9.110 1.00 97.38 104 LYS A CA 1
ATOM 811 C C . LYS A 1 104 ? 12.834 -0.944 -9.327 1.00 97.38 104 LYS A C 1
ATOM 813 O O . LYS A 1 104 ? 12.679 -0.182 -10.273 1.00 97.38 104 LYS A O 1
ATOM 818 N N . VAL A 1 105 ? 11.832 -1.298 -8.522 1.00 97.81 105 VAL A N 1
ATOM 819 C CA . VAL A 1 105 ? 10.505 -0.680 -8.615 1.00 97.81 105 VAL A CA 1
ATOM 820 C C . VAL A 1 105 ? 10.590 0.798 -8.236 1.00 97.81 105 VAL A C 1
ATOM 822 O O . VAL A 1 105 ? 11.312 1.164 -7.306 1.00 97.81 105 VAL A O 1
ATOM 825 N N . GLU A 1 106 ? 9.835 1.614 -8.956 1.00 97.44 106 GLU A N 1
ATOM 826 C CA . GLU A 1 106 ? 9.627 3.026 -8.665 1.00 97.44 106 GLU A CA 1
ATOM 827 C C . GLU A 1 106 ? 8.123 3.286 -8.679 1.00 97.44 106 GLU A C 1
ATOM 829 O O . GLU A 1 106 ? 7.430 2.864 -9.612 1.00 97.44 106 GLU A O 1
ATOM 834 N N . VAL A 1 107 ? 7.611 3.956 -7.649 1.00 97.94 107 VAL A N 1
ATOM 835 C CA . VAL A 1 107 ? 6.197 4.334 -7.575 1.00 97.94 107 VAL A CA 1
ATOM 836 C C . VAL A 1 107 ? 6.078 5.847 -7.687 1.00 97.94 107 VAL A C 1
ATOM 838 O O . VAL A 1 107 ? 6.601 6.589 -6.863 1.00 97.94 107 VAL A O 1
ATOM 841 N N . ARG A 1 108 ? 5.347 6.305 -8.705 1.00 97.56 108 ARG A N 1
ATOM 842 C CA . ARG A 1 108 ? 5.005 7.717 -8.912 1.00 97.56 108 ARG A CA 1
ATOM 843 C C . ARG A 1 108 ? 3.500 7.905 -8.800 1.00 97.56 108 ARG A C 1
ATOM 845 O O . ARG A 1 108 ? 2.740 6.989 -9.110 1.00 97.5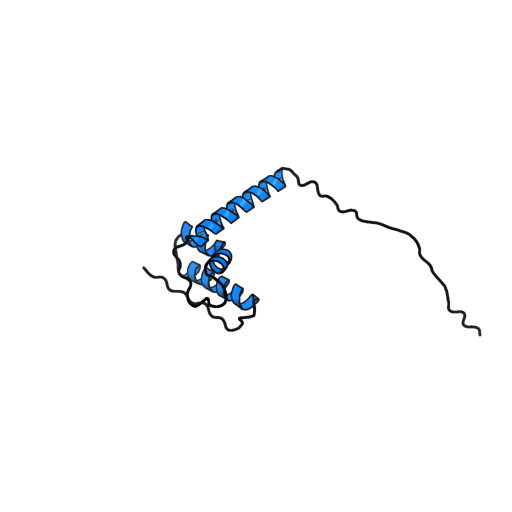6 108 ARG A O 1
ATOM 852 N N . TYR A 1 109 ? 3.078 9.101 -8.407 1.00 96.94 109 TYR A N 1
ATOM 853 C CA . TYR A 1 109 ? 1.670 9.479 -8.359 1.00 96.94 109 TYR A CA 1
ATOM 854 C C . TYR A 1 109 ? 1.430 10.797 -9.090 1.00 96.94 109 TYR A C 1
ATOM 856 O O . TYR A 1 109 ? 2.348 11.556 -9.405 1.00 96.94 109 TYR A O 1
ATOM 864 N N . THR A 1 110 ? 0.166 11.062 -9.386 1.00 96.56 110 THR A N 1
ATOM 865 C CA . THR A 1 110 ? -0.293 12.341 -9.919 1.00 96.56 110 THR A CA 1
ATOM 866 C C . THR A 1 110 ? -1.641 12.646 -9.292 1.00 96.56 110 THR A C 1
ATOM 868 O O . THR A 1 110 ? -2.487 11.761 -9.180 1.00 96.56 110 THR A O 1
ATOM 871 N N . ILE A 1 111 ? -1.820 13.887 -8.849 1.00 94.06 111 ILE A N 1
ATOM 872 C CA . ILE A 1 111 ? -3.096 14.371 -8.328 1.00 94.06 111 ILE A CA 1
ATOM 873 C C . ILE A 1 111 ? -3.875 14.908 -9.523 1.00 94.06 111 ILE A C 1
ATOM 875 O O . ILE A 1 111 ? -3.412 15.828 -10.195 1.00 94.06 111 ILE A O 1
ATOM 879 N N . VAL A 1 112 ? -5.028 14.306 -9.795 1.00 88.88 112 VAL A N 1
ATOM 880 C CA . VAL A 1 112 ? -5.938 14.739 -10.856 1.00 88.88 112 VAL A CA 1
ATOM 881 C C . VAL A 1 112 ? -7.106 15.458 -10.186 1.00 88.88 112 VAL A C 1
ATOM 883 O O . VAL A 1 112 ? -7.708 14.914 -9.260 1.00 88.88 112 VAL A O 1
ATOM 886 N N . SER A 1 113 ? -7.355 16.697 -10.610 1.00 75.69 113 SER A N 1
ATOM 887 C CA . SER A 1 113 ? -8.459 17.559 -10.167 1.00 75.69 113 SER A CA 1
ATOM 888 C C . SER A 1 113 ? -9.645 17.471 -11.111 1.00 75.69 113 SER A C 1
ATOM 890 O O . SER A 1 113 ? -9.376 17.514 -12.335 1.00 75.69 113 SER A O 1
#

pLDDT: mean 84.36, std 19.59, range [38.03, 98.31]

Mean predicted aligned error: 11.39 Å